Protein AF-J2JJK6-F1 (afdb_monomer)

Nearest PDB structures (foldseek):
  8wa1-assembly1_c  TM=4.681E-01  e=9.405E-01  Nicotiana tabacum
  5sy5-assembly4_A  TM=4.361E-01  e=4.447E+00  Mus musculus
  7br7-assembly1_T  TM=3.557E-01  e=4.179E+00  Human herpesvirus 4 strain B95-8
  3zug-assembly1_B  TM=3.807E-01  e=2.705E+00  Corynebacterium ammoniagenes

Radius of gyration: 14.44 Å; Cα contacts (8 Å, |Δi|>4): 108; chains: 1; bounding box: 41×24×33 Å

Sequence (82 aa):
MRVKTDFSGVAKSFMESGKRSEILEINPGKNTKPYVRVNQKKPSLKVRMIRVDLSGGQTELLITSLLESQKYTPLFFKELYF

Solvent-accessible surface area (backbone atoms only — not comparable to full-atom values): 5194 Å² total; per-residue (Å²): 87,82,50,60,58,70,75,40,74,64,41,35,54,45,61,73,65,69,56,49,64,50,78,46,74,46,67,72,58,96,84,57,74,78,90,62,65,103,84,60,80,80,70,66,43,77,34,21,41,35,50,38,80,44,96,86,76,46,74,45,32,34,47,37,80,72,69,55,55,85,84,58,41,69,64,68,64,50,58,80,77,114

Secondary structure (DSSP, 8-state):
-EE-TTSSHHHHHHHHTT-SEEEEEEPPPTT---SS-TTSPPPPEEEEEEEEE-TTS-EEEEEES---TTTS-HHHHHGGG-

Organism: NCBI:txid1144316

Mean predicted aligned error: 5.43 Å

Structure (mmCIF, N/CA/C/O backbone):
data_AF-J2JJK6-F1
#
_entry.id   AF-J2JJK6-F1
#
loop_
_atom_site.group_PDB
_atom_site.id
_atom_site.type_symbol
_atom_site.label_atom_id
_atom_site.label_alt_id
_atom_site.label_comp_id
_atom_site.label_asym_id
_atom_site.label_entity_id
_atom_site.label_seq_id
_atom_site.pdbx_PDB_ins_code
_atom_site.Cartn_x
_atom_site.Cartn_y
_atom_site.Cartn_z
_atom_site.occupancy
_atom_site.B_iso_or_equiv
_atom_site.auth_seq_id
_atom_site.auth_comp_id
_atom_site.auth_asym_id
_atom_site.auth_atom_id
_atom_site.pdbx_PDB_model_num
ATOM 1 N N . MET A 1 1 ? -1.895 -8.575 -1.899 1.00 90.75 1 MET A N 1
ATOM 2 C CA . MET A 1 1 ? -1.038 -9.058 -0.794 1.00 90.75 1 MET A CA 1
ATOM 3 C C . MET A 1 1 ? -1.059 -8.038 0.333 1.00 90.75 1 MET A C 1
ATOM 5 O O . MET A 1 1 ? -0.891 -6.859 0.045 1.00 90.75 1 MET A O 1
ATOM 9 N N . ARG A 1 2 ? -1.260 -8.473 1.583 1.00 95.00 2 ARG A N 1
ATOM 10 C CA . ARG A 1 2 ? -1.099 -7.630 2.780 1.00 95.00 2 ARG A CA 1
ATOM 11 C C . ARG A 1 2 ? 0.382 -7.506 3.126 1.00 95.00 2 ARG A C 1
ATOM 13 O O . ARG A 1 2 ? 1.097 -8.504 3.093 1.00 95.00 2 ARG A O 1
ATOM 20 N N . VAL A 1 3 ? 0.834 -6.299 3.443 1.00 95.44 3 VAL A N 1
ATOM 21 C CA . VAL A 1 3 ? 2.217 -6.016 3.845 1.00 95.44 3 VAL A CA 1
ATOM 22 C C . VAL A 1 3 ? 2.241 -5.108 5.067 1.00 95.44 3 VAL A C 1
ATOM 24 O O . VAL A 1 3 ? 1.252 -4.452 5.386 1.00 95.44 3 VAL A O 1
ATOM 27 N N . LYS A 1 4 ? 3.389 -5.042 5.744 1.00 95.81 4 LYS A N 1
ATOM 28 C CA . LYS A 1 4 ? 3.605 -4.042 6.791 1.00 95.81 4 LYS A CA 1
ATOM 29 C C . LYS A 1 4 ? 3.618 -2.637 6.186 1.00 95.81 4 LYS A C 1
ATOM 31 O O . LYS A 1 4 ? 4.106 -2.444 5.072 1.00 95.81 4 LYS A O 1
ATOM 36 N N . THR A 1 5 ? 3.157 -1.653 6.950 1.00 95.31 5 THR A N 1
ATOM 37 C CA . THR A 1 5 ? 3.168 -0.229 6.571 1.00 95.31 5 THR A CA 1
ATOM 38 C C . THR A 1 5 ? 4.578 0.311 6.311 1.00 95.31 5 THR A C 1
ATOM 40 O O . THR A 1 5 ? 4.747 1.279 5.576 1.00 95.31 5 THR A O 1
ATOM 43 N N . ASP A 1 6 ? 5.601 -0.355 6.849 1.00 94.50 6 ASP A N 1
ATOM 44 C CA . ASP A 1 6 ? 7.015 -0.018 6.718 1.00 94.50 6 ASP A CA 1
ATOM 45 C C . ASP A 1 6 ? 7.816 -0.983 5.823 1.00 94.50 6 ASP A C 1
ATOM 47 O O . ASP A 1 6 ? 9.048 -0.936 5.815 1.00 94.50 6 ASP A O 1
ATOM 51 N N . PHE A 1 7 ? 7.131 -1.829 5.042 1.00 93.12 7 PHE A N 1
ATOM 52 C CA . PHE A 1 7 ? 7.735 -2.883 4.214 1.00 93.12 7 PHE A CA 1
ATOM 53 C C . PHE A 1 7 ? 8.850 -2.386 3.274 1.00 93.12 7 PHE A C 1
ATOM 55 O O . PHE A 1 7 ? 9.805 -3.109 2.990 1.00 93.12 7 PHE A O 1
ATOM 62 N N . SER A 1 8 ? 8.739 -1.155 2.775 1.00 93.00 8 SER A N 1
ATOM 63 C CA . SER A 1 8 ? 9.739 -0.514 1.920 1.00 93.00 8 SER A CA 1
ATOM 64 C C . SER A 1 8 ? 9.727 1.003 2.110 1.00 93.00 8 SER A C 1
ATOM 66 O O . SER A 1 8 ? 8.786 1.556 2.677 1.00 93.00 8 SER A O 1
ATOM 68 N N . GLY A 1 9 ? 10.749 1.700 1.598 1.00 93.75 9 GLY A N 1
ATOM 69 C CA . GLY A 1 9 ? 10.750 3.170 1.582 1.00 93.75 9 GLY A CA 1
ATOM 70 C C . GLY A 1 9 ? 9.538 3.745 0.839 1.00 93.75 9 GLY A C 1
ATOM 71 O O . GLY A 1 9 ? 8.929 4.694 1.311 1.00 93.75 9 GLY A O 1
ATOM 72 N N . VAL A 1 10 ? 9.124 3.097 -0.256 1.00 95.00 10 VAL A N 1
ATOM 73 C CA . VAL A 1 10 ? 7.928 3.477 -1.027 1.00 95.00 10 VAL A CA 1
ATOM 74 C C . VAL A 1 10 ? 6.656 3.299 -0.196 1.00 95.00 10 VAL A C 1
ATOM 76 O O . VAL A 1 10 ? 5.796 4.172 -0.212 1.00 95.00 10 VAL A O 1
ATOM 79 N N . ALA A 1 11 ? 6.550 2.204 0.566 1.00 95.75 11 ALA A N 1
ATOM 80 C CA . ALA A 1 11 ? 5.416 1.978 1.459 1.00 95.75 11 ALA A CA 1
ATOM 81 C C . ALA A 1 11 ? 5.346 3.032 2.572 1.00 95.75 11 ALA A C 1
ATOM 83 O O . ALA A 1 11 ? 4.274 3.579 2.809 1.00 95.75 11 ALA A O 1
ATOM 84 N N . LYS A 1 12 ? 6.483 3.386 3.188 1.00 96.50 12 LYS A N 1
ATOM 85 C CA . LYS A 1 12 ? 6.538 4.458 4.196 1.00 96.50 12 LYS A CA 1
ATOM 86 C C . LYS A 1 12 ? 6.049 5.787 3.628 1.00 96.50 12 LYS A C 1
ATOM 88 O O . LYS A 1 12 ? 5.110 6.359 4.169 1.00 96.50 12 LYS A O 1
ATOM 93 N N . SER A 1 13 ? 6.601 6.215 2.491 1.00 96.94 13 SER A N 1
ATOM 94 C CA . SER A 1 13 ? 6.189 7.464 1.839 1.00 96.94 13 SER A CA 1
ATOM 95 C C . SER A 1 13 ? 4.717 7.449 1.414 1.00 96.94 13 SER A C 1
ATOM 97 O O . SER A 1 13 ? 4.030 8.460 1.533 1.00 96.94 13 SER A O 1
ATOM 99 N N . PHE A 1 14 ? 4.198 6.302 0.963 1.00 97.56 14 PHE A N 1
ATOM 100 C CA . PHE A 1 14 ? 2.773 6.147 0.675 1.00 97.56 14 PHE A CA 1
ATOM 101 C C . PHE A 1 14 ? 1.917 6.325 1.936 1.00 97.56 14 PHE A C 1
ATOM 103 O O . PHE A 1 14 ? 0.942 7.076 1.908 1.00 97.56 14 PHE A O 1
ATOM 110 N N . MET A 1 15 ? 2.286 5.691 3.051 1.00 97.06 15 MET A N 1
ATOM 111 C CA . MET A 1 15 ? 1.555 5.819 4.314 1.00 97.06 15 MET A CA 1
ATOM 112 C C . MET A 1 15 ? 1.595 7.251 4.864 1.00 97.06 15 MET A C 1
ATOM 114 O O . MET A 1 15 ? 0.560 7.766 5.288 1.00 97.06 15 MET A O 1
ATOM 118 N N . GLU A 1 16 ? 2.754 7.908 4.791 1.00 96.88 16 GLU A N 1
ATOM 119 C CA . GLU A 1 16 ? 2.955 9.313 5.174 1.00 96.88 16 GLU A CA 1
ATOM 120 C C . GLU A 1 16 ? 2.140 10.279 4.303 1.00 96.88 16 GLU A C 1
ATOM 122 O O . GLU A 1 16 ? 1.671 11.302 4.794 1.00 96.88 16 GLU A O 1
ATOM 127 N N . SER A 1 17 ? 1.898 9.941 3.030 1.00 96.88 17 SER A N 1
ATOM 128 C CA . SER A 1 17 ? 1.092 10.774 2.124 1.00 96.88 17 SER A CA 1
ATOM 129 C C . SER A 1 17 ? -0.382 10.901 2.532 1.00 96.88 17 SER A C 1
ATOM 131 O O . SER A 1 17 ? -1.091 11.762 2.013 1.00 96.88 17 SER A O 1
ATOM 133 N N . GLY A 1 18 ? -0.883 10.007 3.394 1.00 95.25 18 GLY A N 1
ATOM 134 C CA . GLY A 1 18 ? -2.291 9.965 3.800 1.00 95.25 18 GLY A CA 1
ATOM 135 C C . GLY A 1 18 ? -3.267 9.510 2.707 1.00 95.25 18 GLY A C 1
ATOM 136 O O . GLY A 1 18 ? -4.472 9.432 2.956 1.00 95.25 18 GLY A O 1
ATOM 137 N N . LYS A 1 19 ? -2.787 9.177 1.502 1.00 96.19 19 LYS A N 1
ATOM 138 C CA . LYS A 1 19 ? -3.640 8.710 0.403 1.00 96.19 19 LYS A CA 1
ATOM 139 C C . LYS A 1 19 ? -4.238 7.338 0.712 1.00 96.19 19 LYS A C 1
ATOM 141 O O . LYS A 1 19 ? -3.616 6.473 1.323 1.00 96.19 19 LYS A O 1
ATOM 146 N N . ARG A 1 20 ? -5.454 7.108 0.211 1.00 95.00 20 ARG A N 1
ATOM 147 C CA . ARG A 1 20 ? -6.127 5.800 0.312 1.00 95.00 20 ARG A CA 1
ATOM 148 C C . ARG A 1 20 ? -5.680 4.804 -0.752 1.00 95.00 20 ARG A C 1
ATOM 150 O O . ARG A 1 20 ? -5.783 3.600 -0.550 1.00 95.00 20 ARG A O 1
ATOM 157 N N . SER A 1 21 ? -5.227 5.289 -1.904 1.00 96.56 21 SER A N 1
ATOM 158 C CA . SER A 1 21 ? -4.822 4.447 -3.026 1.00 96.56 21 SER A CA 1
ATOM 159 C C . SER A 1 21 ? -3.899 5.211 -3.963 1.00 96.56 21 SER A C 1
ATOM 161 O O . SER A 1 21 ? -4.228 6.327 -4.355 1.00 96.56 21 SER A O 1
ATOM 163 N N . GLU A 1 22 ? -2.807 4.587 -4.393 1.00 97.12 22 GLU A N 1
ATOM 164 C CA . GLU A 1 22 ? -1.876 5.166 -5.364 1.00 97.12 22 GLU A CA 1
ATOM 165 C C . GLU A 1 22 ? -1.170 4.077 -6.176 1.00 97.12 22 GLU A C 1
ATOM 167 O O . GLU A 1 22 ? -0.894 2.992 -5.666 1.00 97.12 22 GLU A O 1
ATOM 172 N N . ILE A 1 23 ? -0.891 4.359 -7.451 1.00 97.06 23 ILE A N 1
ATOM 173 C CA . ILE A 1 23 ? -0.081 3.485 -8.302 1.00 97.06 23 ILE A CA 1
ATOM 174 C C . ILE A 1 23 ? 1.366 3.965 -8.234 1.00 97.06 23 ILE A C 1
ATOM 176 O O . ILE A 1 23 ? 1.653 5.114 -8.557 1.00 97.06 23 ILE A O 1
ATOM 180 N N . LEU A 1 24 ? 2.265 3.078 -7.825 1.00 95.69 24 LEU A N 1
ATOM 181 C CA . LEU A 1 24 ? 3.663 3.362 -7.527 1.00 95.69 24 LEU A CA 1
ATOM 182 C C . LEU A 1 24 ? 4.563 2.313 -8.181 1.00 95.69 24 LEU A C 1
ATOM 184 O O . LEU A 1 24 ? 4.132 1.201 -8.487 1.00 95.69 24 LEU A O 1
ATOM 188 N N . GLU A 1 25 ? 5.833 2.652 -8.367 1.00 94.31 25 GLU A N 1
ATOM 189 C CA . GLU A 1 25 ? 6.862 1.680 -8.729 1.00 94.31 25 GLU A CA 1
ATOM 190 C C . GLU A 1 25 ? 7.594 1.187 -7.486 1.00 94.31 25 GLU A C 1
ATOM 192 O O . GLU A 1 25 ? 8.060 1.974 -6.661 1.00 94.31 25 GLU A O 1
ATOM 197 N N . IL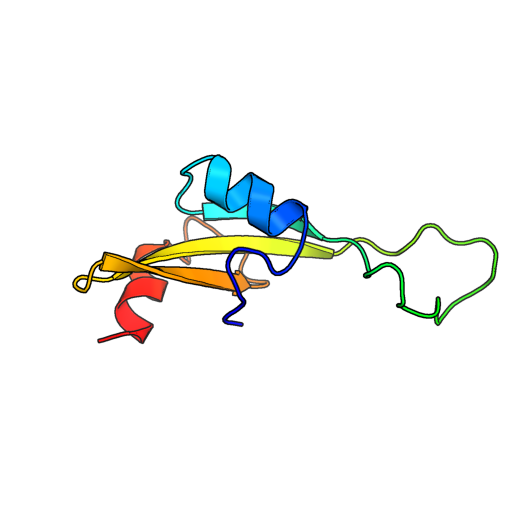E A 1 26 ? 7.732 -0.132 -7.371 1.00 90.94 26 ILE A N 1
ATOM 198 C CA . ILE A 1 26 ? 8.582 -0.765 -6.368 1.00 90.94 26 ILE A CA 1
ATOM 199 C C . ILE A 1 26 ? 9.807 -1.372 -7.043 1.00 90.94 26 ILE A C 1
ATOM 201 O O . ILE A 1 26 ? 9.715 -2.020 -8.084 1.00 90.94 26 ILE A O 1
ATOM 205 N N . ASN A 1 27 ? 10.966 -1.163 -6.427 1.00 87.94 27 ASN A N 1
ATOM 206 C CA . ASN A 1 27 ? 12.223 -1.743 -6.873 1.00 87.94 27 ASN A CA 1
ATOM 207 C C . ASN A 1 27 ? 12.582 -2.971 -6.026 1.00 87.94 27 ASN A C 1
ATOM 209 O O . ASN A 1 27 ? 12.221 -3.028 -4.845 1.00 87.94 27 ASN A O 1
ATOM 213 N N . PRO A 1 28 ? 13.350 -3.923 -6.580 1.00 84.12 28 PRO A N 1
ATOM 214 C CA . PRO A 1 28 ? 13.902 -5.034 -5.829 1.00 84.12 28 PRO A CA 1
ATOM 215 C C . PRO A 1 28 ? 14.685 -4.540 -4.611 1.00 84.12 28 PRO A C 1
ATOM 217 O O . PRO A 1 28 ? 15.467 -3.585 -4.696 1.00 84.12 28 PRO A O 1
ATOM 220 N N . GLY A 1 29 ? 14.500 -5.218 -3.476 1.00 80.06 29 GLY A N 1
ATOM 221 C CA . GLY A 1 29 ? 15.213 -4.909 -2.240 1.00 80.06 29 GLY A CA 1
ATOM 222 C C . GLY A 1 29 ? 16.730 -5.021 -2.410 1.00 80.06 29 GLY A C 1
ATOM 223 O O . GLY A 1 29 ? 17.221 -5.705 -3.312 1.00 80.06 29 GLY A O 1
ATOM 224 N N . LYS A 1 30 ? 17.491 -4.369 -1.522 1.00 76.19 30 LYS A N 1
ATOM 225 C CA . LYS A 1 30 ? 18.965 -4.299 -1.594 1.00 76.19 30 LYS A CA 1
ATOM 226 C C . LYS A 1 30 ? 19.644 -5.676 -1.692 1.00 76.19 30 LYS A C 1
ATOM 228 O O . LYS A 1 30 ? 20.656 -5.784 -2.370 1.00 76.19 30 LYS A O 1
ATOM 233 N N . ASN A 1 31 ? 19.037 -6.711 -1.104 1.00 74.62 31 ASN A N 1
ATOM 234 C CA . ASN A 1 31 ? 19.558 -8.084 -1.065 1.00 74.62 31 ASN A CA 1
ATOM 235 C C . ASN A 1 31 ? 19.049 -8.980 -2.207 1.00 74.62 31 ASN A C 1
ATOM 237 O O . ASN A 1 31 ? 19.305 -10.183 -2.212 1.00 74.62 31 ASN A O 1
ATOM 241 N N . THR A 1 32 ? 18.310 -8.424 -3.168 1.00 73.06 32 THR A N 1
ATOM 242 C CA . THR A 1 32 ? 17.843 -9.199 -4.320 1.00 73.06 32 THR A CA 1
ATOM 243 C C . THR A 1 32 ? 19.025 -9.419 -5.252 1.00 73.06 32 THR A C 1
ATOM 245 O O . THR A 1 32 ? 19.535 -8.462 -5.840 1.00 73.06 32 THR A O 1
ATOM 248 N N . LYS A 1 33 ? 19.476 -10.671 -5.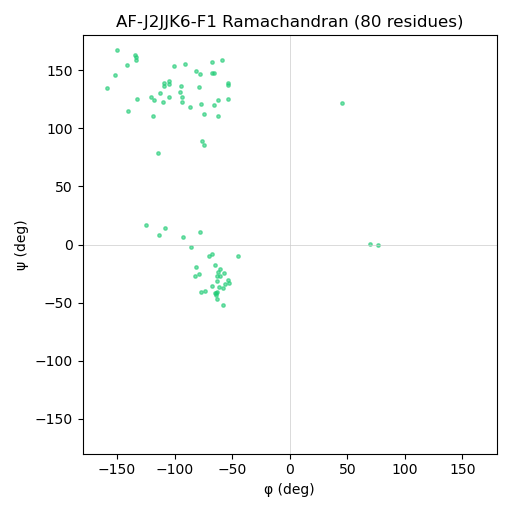384 1.00 68.31 33 LYS A N 1
ATOM 249 C CA . LYS A 1 33 ? 20.491 -11.023 -6.381 1.00 68.31 33 LYS A CA 1
ATOM 250 C C . LYS A 1 33 ? 19.905 -10.725 -7.767 1.00 68.31 33 LYS A C 1
ATOM 252 O O . LYS A 1 33 ? 18.815 -11.224 -8.057 1.00 68.31 33 LYS A O 1
ATOM 257 N N . PRO A 1 34 ? 20.560 -9.910 -8.612 1.00 63.16 34 PRO A N 1
ATOM 258 C CA . PRO A 1 34 ? 20.092 -9.706 -9.973 1.00 63.16 34 PRO A CA 1
ATOM 259 C C . PRO A 1 34 ? 20.148 -11.057 -10.687 1.00 63.16 34 PRO A C 1
ATOM 261 O O . PRO A 1 34 ? 21.224 -11.596 -10.926 1.00 63.16 34 PRO A O 1
ATOM 264 N N . TYR A 1 35 ? 18.981 -11.628 -10.984 1.00 62.91 35 TYR A N 1
ATOM 265 C CA . TYR A 1 35 ? 18.887 -12.922 -11.665 1.00 62.91 35 TYR A CA 1
ATOM 266 C C . TYR A 1 35 ? 19.329 -12.837 -13.135 1.00 62.91 35 TYR A C 1
ATOM 268 O O . TYR A 1 35 ? 19.488 -13.859 -13.794 1.00 62.91 35 TYR A O 1
ATOM 276 N N . VAL A 1 36 ? 19.539 -11.629 -13.669 1.00 57.50 36 VAL A N 1
ATOM 277 C CA . VAL A 1 36 ? 19.811 -11.409 -15.088 1.00 57.50 36 VAL A CA 1
ATOM 278 C C . VAL A 1 36 ? 20.870 -10.323 -15.252 1.00 57.50 36 VAL A C 1
ATOM 280 O O . VAL A 1 36 ? 20.633 -9.174 -14.906 1.00 57.50 36 VAL A O 1
ATOM 283 N N . ARG A 1 37 ? 22.023 -10.753 -15.784 1.00 57.38 37 ARG A N 1
ATOM 284 C CA . ARG A 1 37 ? 23.083 -10.012 -16.495 1.00 57.38 37 ARG A CA 1
ATOM 285 C C . ARG A 1 37 ? 23.528 -8.680 -15.873 1.00 57.38 37 ARG A C 1
ATOM 287 O O . ARG A 1 37 ? 22.782 -7.715 -15.803 1.00 57.38 37 ARG A O 1
ATOM 294 N N . VAL A 1 38 ? 24.826 -8.618 -15.579 1.00 57.72 38 VAL A N 1
ATOM 295 C CA . VAL A 1 38 ? 25.618 -7.540 -14.945 1.00 57.72 38 VAL A CA 1
ATOM 296 C C . VAL A 1 38 ? 25.362 -6.102 -15.465 1.00 57.72 38 VAL A C 1
ATOM 298 O O . VAL A 1 38 ? 25.758 -5.152 -14.805 1.00 57.72 38 VAL A O 1
ATOM 301 N N . ASN A 1 39 ? 24.622 -5.909 -16.564 1.00 57.34 39 ASN A N 1
ATOM 302 C CA . ASN A 1 39 ? 24.425 -4.620 -17.235 1.00 57.34 39 ASN A CA 1
ATOM 303 C C . ASN A 1 39 ? 22.954 -4.182 -17.430 1.00 57.34 39 ASN A C 1
ATOM 305 O O . ASN A 1 39 ? 22.698 -3.297 -18.245 1.00 57.34 39 ASN A O 1
ATOM 309 N N . GLN A 1 40 ? 21.970 -4.764 -16.733 1.00 61.41 40 GLN A N 1
ATOM 310 C CA . GLN A 1 40 ? 20.572 -4.305 -16.818 1.00 61.41 40 GLN A CA 1
ATOM 311 C C . GLN A 1 40 ? 20.134 -3.514 -15.577 1.00 61.41 40 GLN A C 1
ATOM 313 O O . GLN A 1 40 ? 20.446 -3.877 -14.441 1.00 61.41 40 GLN A O 1
ATOM 318 N N . LYS A 1 41 ? 19.392 -2.413 -15.798 1.00 65.62 41 LYS A N 1
ATOM 319 C CA . LYS A 1 41 ? 18.721 -1.658 -14.724 1.00 65.62 41 LYS A CA 1
ATOM 320 C C . LYS A 1 41 ? 17.855 -2.622 -13.910 1.00 65.62 41 LYS A C 1
ATOM 322 O O . LYS A 1 41 ? 17.195 -3.486 -14.484 1.00 65.62 41 LYS A O 1
ATOM 327 N N . LYS A 1 42 ? 17.854 -2.468 -12.580 1.00 67.25 42 LYS A N 1
ATOM 328 C CA . LYS A 1 42 ? 16.997 -3.273 -11.696 1.00 67.25 42 LYS A CA 1
ATOM 329 C C . LYS A 1 42 ? 15.546 -3.159 -12.186 1.00 67.25 42 LYS A C 1
ATOM 331 O O . LYS A 1 42 ? 15.082 -2.029 -12.329 1.00 67.25 42 LYS A O 1
ATOM 336 N N . PRO A 1 43 ? 14.853 -4.277 -12.459 1.00 77.12 43 PRO A N 1
ATOM 337 C CA . PRO A 1 43 ? 13.493 -4.220 -12.975 1.00 77.12 43 PRO A CA 1
ATOM 338 C C . PRO A 1 43 ? 12.577 -3.622 -11.907 1.00 77.12 43 PRO A C 1
ATOM 340 O O . PRO A 1 43 ? 12.489 -4.171 -10.812 1.00 77.12 43 PRO A O 1
ATOM 343 N N . SER A 1 44 ? 11.925 -2.501 -12.207 1.00 86.94 44 SER A N 1
ATOM 344 C CA . SER A 1 44 ? 10.862 -1.936 -11.379 1.00 86.94 44 SER A CA 1
ATOM 345 C C . SER A 1 44 ? 9.541 -2.652 -11.667 1.00 86.94 44 SER A C 1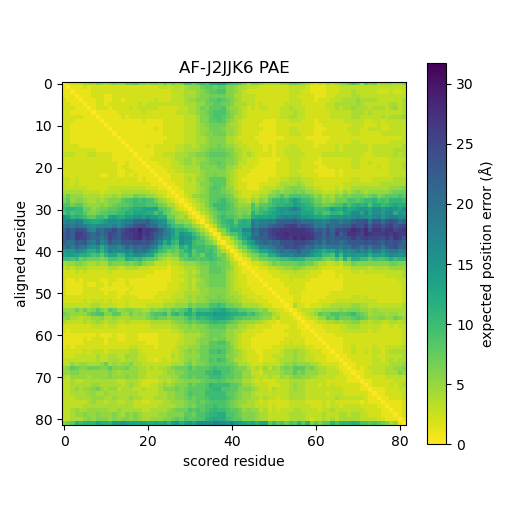
ATOM 347 O O . SER A 1 44 ? 9.297 -3.124 -12.779 1.00 86.94 44 SER A O 1
ATOM 349 N N . LEU A 1 45 ? 8.675 -2.750 -10.658 1.00 89.94 45 LEU A N 1
ATOM 350 C CA . LEU A 1 45 ? 7.322 -3.278 -10.809 1.00 89.94 45 LEU A CA 1
ATOM 351 C C . LEU A 1 45 ? 6.308 -2.192 -10.468 1.00 89.94 45 LEU A C 1
ATOM 353 O O . LEU A 1 45 ? 6.317 -1.648 -9.363 1.00 89.94 45 LEU A O 1
ATOM 357 N N . LYS A 1 46 ? 5.400 -1.917 -11.404 1.00 95.06 46 LYS A N 1
ATOM 358 C CA . LYS A 1 46 ? 4.260 -1.034 -11.167 1.00 95.06 46 LYS A CA 1
ATOM 359 C C . LYS A 1 46 ? 3.202 -1.781 -10.364 1.00 95.06 46 LYS A C 1
ATOM 361 O O . LYS A 1 46 ? 2.699 -2.815 -10.795 1.00 95.06 46 LYS A O 1
ATOM 366 N N . VAL A 1 47 ? 2.866 -1.250 -9.200 1.00 95.50 47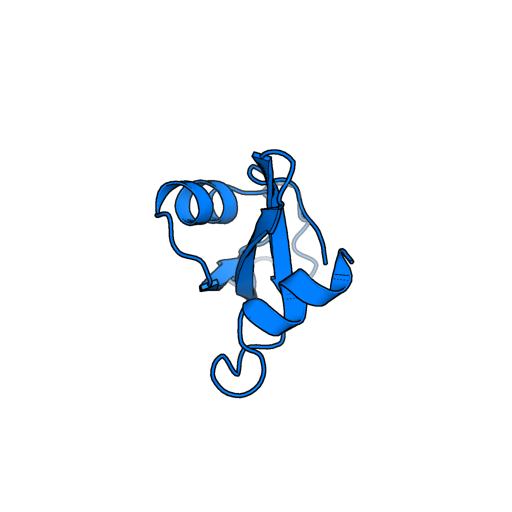 VAL A N 1
ATOM 367 C CA . VAL A 1 47 ? 1.876 -1.820 -8.287 1.00 95.50 47 VAL A CA 1
ATOM 368 C C . VAL A 1 47 ? 0.942 -0.733 -7.801 1.00 95.50 47 VAL A C 1
ATOM 370 O O . VAL A 1 47 ? 1.266 0.451 -7.832 1.00 95.50 47 VAL A O 1
ATOM 373 N N . ARG A 1 48 ? -0.216 -1.132 -7.296 1.00 96.88 48 ARG A N 1
ATOM 374 C CA . ARG A 1 48 ? -1.106 -0.241 -6.571 1.00 96.88 48 ARG A CA 1
ATOM 375 C C . ARG A 1 48 ? -1.021 -0.527 -5.082 1.00 96.88 48 ARG A C 1
ATOM 377 O O . ARG A 1 48 ? -1.195 -1.670 -4.659 1.00 96.88 48 ARG A O 1
ATOM 384 N N . MET A 1 49 ? -0.762 0.519 -4.310 1.00 97.25 49 MET A N 1
ATOM 385 C CA . MET A 1 49 ? -0.845 0.503 -2.858 1.00 97.25 49 MET A CA 1
ATOM 386 C C . MET A 1 49 ? -2.218 0.996 -2.422 1.00 97.25 49 MET A C 1
ATOM 388 O O . MET A 1 49 ? -2.739 1.958 -2.987 1.00 97.25 49 MET A O 1
ATOM 392 N N . ILE A 1 50 ? -2.814 0.311 -1.451 1.00 97.00 50 ILE A N 1
ATOM 393 C CA . ILE A 1 50 ? -4.141 0.624 -0.920 1.00 97.00 50 ILE A CA 1
ATOM 394 C C . ILE A 1 50 ? -4.062 0.609 0.600 1.00 97.00 50 ILE A C 1
ATOM 396 O O . ILE A 1 50 ? -3.645 -0.385 1.195 1.00 97.00 50 ILE A O 1
ATOM 400 N N . ARG A 1 51 ? -4.473 1.717 1.210 1.00 96.19 51 ARG A N 1
ATOM 401 C CA . ARG A 1 51 ? -4.604 1.877 2.654 1.00 96.19 51 ARG A CA 1
ATOM 402 C C . ARG A 1 51 ? -6.039 1.553 3.056 1.00 96.19 51 ARG A C 1
ATOM 404 O O . ARG A 1 51 ? -6.979 2.137 2.514 1.00 96.19 51 ARG A O 1
ATOM 411 N N . VAL A 1 52 ? -6.194 0.657 4.022 1.00 94.75 52 VAL A N 1
ATOM 412 C CA . VAL A 1 52 ? -7.489 0.271 4.587 1.00 94.75 52 VAL A CA 1
ATOM 413 C C . VAL A 1 52 ? -7.492 0.611 6.073 1.00 94.75 52 VAL A C 1
ATOM 415 O O . VAL A 1 52 ? -6.792 -0.019 6.862 1.00 94.75 52 VAL A O 1
ATOM 418 N N . ASP A 1 53 ? -8.282 1.614 6.450 1.00 92.62 53 ASP A N 1
ATOM 419 C CA . ASP A 1 53 ? -8.502 1.978 7.851 1.00 92.62 53 ASP A CA 1
ATOM 420 C C . ASP A 1 53 ? -9.650 1.125 8.428 1.00 92.62 53 ASP A C 1
ATOM 422 O O . ASP A 1 53 ? -10.793 1.180 7.946 1.00 92.62 53 ASP A O 1
ATOM 426 N N . LEU A 1 54 ? -9.340 0.318 9.445 1.00 90.88 54 LEU A N 1
ATOM 427 C CA . LEU A 1 54 ? -10.280 -0.576 10.124 1.00 90.88 54 LEU A CA 1
ATOM 428 C C . LEU A 1 54 ? -10.936 0.116 11.327 1.00 90.88 54 LEU A C 1
ATOM 430 O O . LEU A 1 54 ? -10.376 1.033 11.926 1.00 90.88 54 LEU A O 1
ATOM 434 N N . SER A 1 55 ? -12.128 -0.349 11.715 1.00 86.94 55 SER A N 1
ATOM 435 C CA . SER A 1 55 ? -12.906 0.216 12.833 1.00 86.94 55 SER A CA 1
ATOM 436 C C . SER A 1 55 ? -12.177 0.151 14.180 1.00 86.94 55 SER A C 1
ATOM 438 O O . SER A 1 55 ? -12.389 1.013 15.024 1.00 86.94 55 SER A O 1
ATOM 440 N N . GLY A 1 56 ? -11.276 -0.817 14.364 1.00 86.62 56 GLY A N 1
ATOM 441 C CA . GLY A 1 56 ? -10.439 -0.949 15.561 1.00 86.62 56 GLY A CA 1
ATOM 442 C C . GLY A 1 56 ? -9.240 0.007 15.628 1.00 86.62 56 GLY A C 1
ATOM 443 O O . GLY A 1 56 ? -8.342 -0.220 16.432 1.00 86.62 56 GLY A O 1
ATOM 444 N N . GLY A 1 57 ? -9.158 1.014 14.750 1.00 87.62 57 GLY A N 1
ATOM 445 C CA . GLY A 1 57 ? -8.035 1.963 14.687 1.00 87.62 57 GLY A CA 1
ATOM 446 C C . GLY A 1 57 ? -6.766 1.402 14.034 1.00 87.62 57 GLY A C 1
ATOM 447 O O . GLY A 1 57 ? -5.773 2.112 13.893 1.00 87.62 57 GLY A O 1
ATOM 448 N N . GLN A 1 58 ? -6.793 0.140 13.605 1.00 91.31 58 GLN A N 1
ATOM 449 C CA . GLN A 1 58 ? -5.705 -0.482 12.858 1.00 91.31 58 GLN A CA 1
ATOM 450 C C . GLN A 1 58 ? -5.735 -0.035 11.396 1.00 91.31 58 GLN A C 1
ATOM 452 O O . GLN A 1 58 ? -6.796 0.201 10.817 1.00 91.31 58 GLN A O 1
ATOM 457 N N . THR A 1 59 ? -4.555 0.070 10.792 1.00 94.38 59 THR A N 1
ATOM 458 C CA . THR A 1 59 ? -4.407 0.401 9.375 1.00 94.38 59 THR A CA 1
ATOM 459 C C . THR A 1 59 ? -3.679 -0.719 8.660 1.00 94.38 59 THR A C 1
ATOM 461 O O . THR A 1 59 ? -2.576 -1.099 9.050 1.00 94.38 59 THR A O 1
ATOM 464 N N . GLU A 1 60 ? -4.282 -1.203 7.582 1.00 95.06 60 GLU A N 1
ATOM 465 C CA . GLU A 1 60 ? -3.708 -2.226 6.723 1.00 95.06 60 GLU A CA 1
ATOM 466 C C . GLU A 1 60 ? -3.192 -1.635 5.419 1.00 95.06 60 GLU A C 1
ATOM 468 O O . GLU A 1 60 ? -3.829 -0.770 4.811 1.00 95.06 60 GLU A O 1
ATOM 473 N N . LEU A 1 61 ? -2.040 -2.138 4.973 1.00 96.94 61 LEU A N 1
ATOM 474 C CA . LEU A 1 61 ? -1.463 -1.804 3.679 1.00 96.94 61 LEU A CA 1
ATOM 475 C C . LEU A 1 61 ? -1.540 -3.013 2.750 1.00 96.94 61 LEU A C 1
ATOM 477 O O . LEU A 1 61 ? -0.997 -4.086 3.026 1.00 96.94 61 LEU A O 1
ATOM 481 N N . LEU A 1 62 ? -2.191 -2.818 1.610 1.00 96.69 62 LEU A N 1
ATOM 482 C CA . LEU A 1 62 ? -2.272 -3.800 0.543 1.00 96.69 62 LEU A CA 1
ATOM 483 C C . LEU A 1 62 ? -1.434 -3.360 -0.653 1.00 96.69 62 LEU A C 1
ATOM 485 O O . LEU A 1 62 ? -1.471 -2.203 -1.061 1.00 96.69 62 LEU A O 1
ATOM 489 N N . ILE A 1 63 ? -0.737 -4.319 -1.256 1.00 95.62 63 ILE A N 1
ATOM 490 C CA . ILE A 1 63 ? -0.099 -4.193 -2.568 1.00 95.62 63 ILE A CA 1
ATOM 491 C C . ILE A 1 63 ? -0.827 -5.117 -3.542 1.00 95.62 63 ILE A C 1
ATOM 493 O O . ILE A 1 63 ? -1.037 -6.301 -3.249 1.00 95.62 63 ILE A O 1
ATOM 497 N N . THR A 1 64 ? -1.212 -4.592 -4.702 1.00 94.81 64 THR A N 1
ATOM 498 C CA . THR A 1 64 ? -1.924 -5.341 -5.743 1.00 94.81 64 THR A CA 1
ATOM 499 C C . THR A 1 64 ? -1.451 -4.970 -7.149 1.00 94.81 64 THR A C 1
ATOM 501 O O . THR A 1 64 ? -0.960 -3.866 -7.380 1.00 94.81 64 THR A O 1
ATOM 504 N N . SER A 1 65 ? -1.613 -5.895 -8.094 1.00 94.00 65 SER A N 1
ATOM 505 C CA . SER A 1 65 ? -1.449 -5.655 -9.533 1.00 94.00 65 SER A CA 1
ATOM 506 C C . SER A 1 65 ? -2.723 -5.111 -10.196 1.00 94.00 65 SER A C 1
ATOM 508 O O . SER A 1 65 ? -2.702 -4.815 -11.384 1.00 94.00 65 SER A O 1
ATOM 510 N N . LEU A 1 66 ? -3.824 -4.959 -9.448 1.00 93.38 66 LEU A N 1
ATOM 511 C CA . LEU A 1 66 ? -5.085 -4.386 -9.934 1.00 93.38 66 LEU A CA 1
ATOM 512 C C . LEU A 1 66 ? -4.976 -2.856 -10.036 1.00 93.38 66 LEU A C 1
ATOM 514 O O . LEU A 1 66 ? -5.263 -2.126 -9.079 1.00 93.38 66 LEU A O 1
ATOM 518 N N . LEU A 1 67 ? -4.522 -2.373 -11.192 1.00 94.06 67 LEU A N 1
ATOM 519 C CA . LEU A 1 67 ? -4.229 -0.957 -11.428 1.00 94.06 67 LEU A CA 1
ATOM 520 C C . LEU A 1 67 ? -5.483 -0.133 -11.761 1.00 94.06 67 LEU A C 1
ATOM 522 O O . LEU A 1 67 ? -5.469 1.086 -11.601 1.00 94.06 67 LEU A O 1
ATOM 526 N N . GLU A 1 68 ? -6.578 -0.772 -12.177 1.00 92.00 68 GLU A N 1
ATOM 527 C CA . GLU A 1 68 ? -7.817 -0.111 -12.594 1.00 92.00 68 GLU A CA 1
ATOM 528 C C . GLU A 1 68 ? -8.586 0.434 -11.382 1.00 92.00 68 GLU A C 1
ATOM 530 O O . GLU A 1 68 ? -9.487 -0.205 -10.834 1.00 92.00 68 GLU A O 1
ATOM 535 N N . SER A 1 69 ? -8.236 1.648 -10.952 1.00 86.94 69 SER A N 1
ATOM 536 C CA . SER A 1 69 ? -8.794 2.279 -9.749 1.00 86.94 69 SER A CA 1
ATOM 537 C C . SER A 1 69 ? -10.294 2.548 -9.80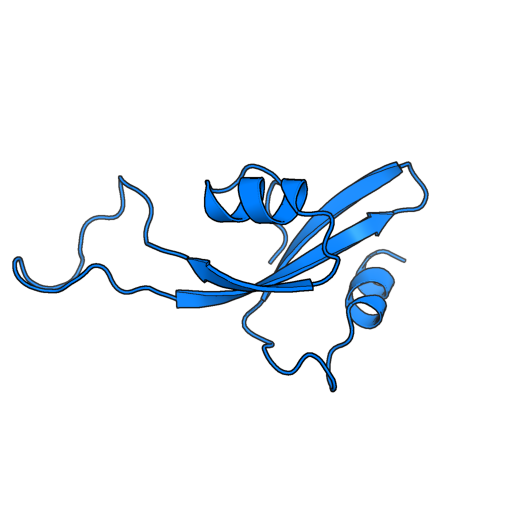0 1.00 86.94 69 SER A C 1
ATOM 539 O O . SER A 1 69 ? -10.935 2.548 -8.750 1.00 86.94 69 SER A O 1
ATOM 541 N N . GLN A 1 70 ? -10.848 2.725 -11.001 1.00 87.44 70 GLN A N 1
ATOM 542 C CA . GLN A 1 70 ? -12.284 2.906 -11.212 1.00 87.44 70 GLN A CA 1
ATOM 543 C C . GLN A 1 70 ? -13.058 1.594 -11.031 1.00 87.44 70 GLN A C 1
ATOM 545 O O . GLN A 1 70 ? -14.125 1.593 -10.428 1.00 87.44 70 GLN A O 1
ATOM 550 N N . LYS A 1 71 ? -12.503 0.474 -11.514 1.00 91.12 71 LYS A N 1
ATOM 551 C CA . LYS A 1 71 ? -13.129 -0.851 -11.407 1.00 91.12 71 LYS A CA 1
ATOM 552 C C . LYS A 1 71 ? -12.973 -1.438 -10.005 1.00 91.12 71 LYS A C 1
ATOM 554 O O . LYS A 1 71 ? -13.911 -2.012 -9.469 1.00 91.12 71 LYS A O 1
ATOM 559 N N . TYR A 1 72 ? -11.794 -1.271 -9.409 1.00 90.38 72 TYR A N 1
ATOM 560 C CA . TYR A 1 72 ? -11.459 -1.794 -8.087 1.00 90.38 72 TYR A CA 1
ATOM 561 C C . TYR A 1 72 ? -11.233 -0.631 -7.123 1.00 90.38 72 TYR A C 1
ATOM 563 O O . TYR A 1 72 ? -10.101 -0.218 -6.858 1.00 90.38 72 TYR A O 1
ATOM 571 N N . THR A 1 73 ? -12.311 -0.037 -6.626 1.00 91.19 73 THR A N 1
ATOM 572 C CA . THR A 1 73 ? -12.211 1.075 -5.673 1.00 91.19 73 THR A CA 1
ATOM 573 C C . THR A 1 73 ? -11.643 0.597 -4.324 1.00 91.19 73 THR A C 1
ATOM 575 O O . THR A 1 73 ? -11.746 -0.584 -3.993 1.00 91.19 73 THR A O 1
ATOM 578 N N . PRO A 1 74 ? -11.046 1.484 -3.502 1.00 86.69 74 P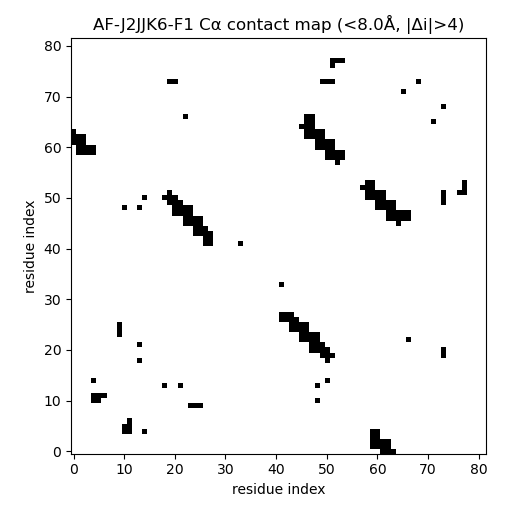RO A N 1
ATOM 579 C CA . PRO A 1 74 ? -10.534 1.105 -2.179 1.00 86.69 74 PRO A CA 1
ATOM 580 C C . PRO A 1 74 ? -11.586 0.482 -1.245 1.00 86.69 74 PRO A C 1
ATOM 582 O O . PRO A 1 74 ? -11.222 -0.273 -0.348 1.00 86.69 74 PRO A O 1
ATOM 585 N N . LEU A 1 75 ? -12.877 0.770 -1.460 1.00 88.12 75 LEU A N 1
ATOM 586 C CA . LEU A 1 75 ? -13.976 0.209 -0.671 1.00 88.12 75 LEU A CA 1
ATOM 587 C C . LEU A 1 75 ? -14.081 -1.315 -0.818 1.00 88.12 75 LEU A C 1
ATOM 589 O O . LEU A 1 75 ? -14.204 -1.989 0.198 1.00 88.12 75 LEU A O 1
ATOM 593 N N . PHE A 1 76 ? -13.904 -1.861 -2.027 1.00 88.94 76 PHE A N 1
ATOM 594 C CA . PHE A 1 76 ? -13.915 -3.315 -2.259 1.00 88.94 76 PHE A CA 1
ATOM 595 C C . PHE A 1 76 ? -12.893 -4.062 -1.396 1.00 88.94 76 PHE A C 1
ATOM 597 O O . PHE A 1 76 ? -13.119 -5.187 -0.970 1.0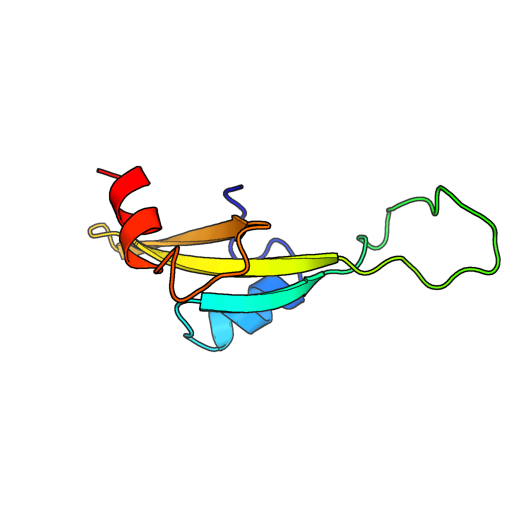0 88.94 76 PHE A O 1
ATOM 604 N N . PHE A 1 77 ? -11.746 -3.442 -1.121 1.00 89.00 77 PHE A N 1
ATOM 605 C CA . PHE A 1 77 ? -10.703 -4.071 -0.313 1.00 89.00 77 PHE A CA 1
ATOM 606 C C . PHE A 1 77 ? -10.995 -4.006 1.181 1.00 89.00 77 PHE A C 1
ATOM 608 O O . PHE A 1 77 ? -10.503 -4.846 1.928 1.00 89.00 77 PHE A O 1
ATOM 615 N N . LYS A 1 78 ? -11.787 -3.022 1.617 1.00 87.62 78 LYS A N 1
ATOM 616 C CA . LYS A 1 78 ? -12.247 -2.931 3.000 1.00 87.62 78 LYS A CA 1
ATOM 617 C C . LYS A 1 78 ? -13.203 -4.079 3.333 1.00 87.62 78 LYS A C 1
ATOM 619 O O . LYS A 1 78 ? -13.120 -4.605 4.434 1.00 87.62 78 LYS A O 1
ATOM 624 N N . GLU A 1 79 ? -14.033 -4.503 2.381 1.00 88.88 79 GLU A N 1
ATOM 625 C CA . GLU A 1 79 ? -14.963 -5.634 2.533 1.00 88.88 79 GLU A CA 1
ATOM 626 C C . GLU A 1 79 ? -14.258 -6.973 2.790 1.00 88.88 79 GLU A C 1
ATOM 628 O O . GLU A 1 79 ? -14.835 -7.843 3.419 1.00 88.88 79 GLU A O 1
ATOM 633 N N . LEU A 1 80 ? -12.987 -7.129 2.401 1.00 87.69 80 LEU A N 1
ATOM 634 C CA . LEU A 1 80 ? -12.209 -8.350 2.667 1.00 87.69 80 LEU A CA 1
ATOM 635 C C . LEU A 1 80 ? -11.899 -8.584 4.160 1.00 87.69 80 LEU A C 1
ATOM 637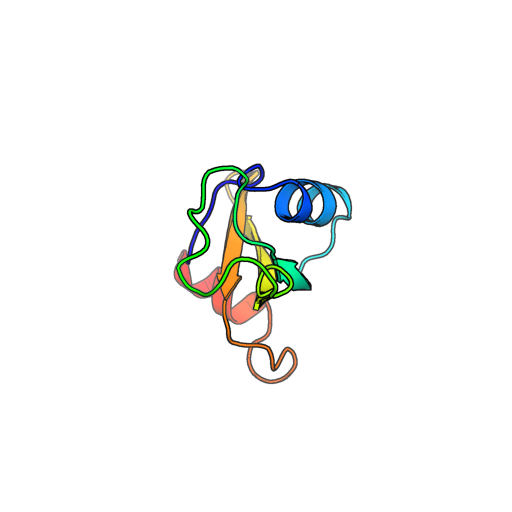 O O . LEU A 1 80 ? -11.316 -9.610 4.505 1.00 87.69 80 LEU A O 1
ATOM 641 N N . TYR A 1 81 ? -12.206 -7.612 5.021 1.00 85.38 81 TYR A N 1
ATOM 642 C CA . TYR A 1 81 ? -11.915 -7.625 6.456 1.00 85.38 81 TYR A CA 1
ATOM 643 C C . TYR A 1 81 ? -13.180 -7.689 7.334 1.00 85.38 81 TYR A C 1
ATOM 645 O O . TYR A 1 81 ? -13.062 -7.537 8.552 1.00 85.38 81 TYR A O 1
ATOM 653 N N . PHE A 1 82 ? -14.358 -7.894 6.733 1.00 73.06 82 PHE A N 1
ATOM 654 C CA . PHE A 1 82 ? -15.656 -8.067 7.401 1.00 73.06 82 PHE A CA 1
ATOM 655 C C . PHE A 1 82 ? -16.278 -9.408 7.009 1.00 73.06 82 PHE A C 1
ATOM 657 O O . PHE A 1 82 ? -17.039 -9.943 7.843 1.00 73.06 82 PHE A O 1
#

pLDDT: mean 87.85, std 11.28, range [57.34, 97.56]

Foldseek 3Di:
DWDDCPNDPVSVVVVVVVDQKDWDKDFDDPPDDPPDDPPDDGDIDTWMWGWAQDPVRDIII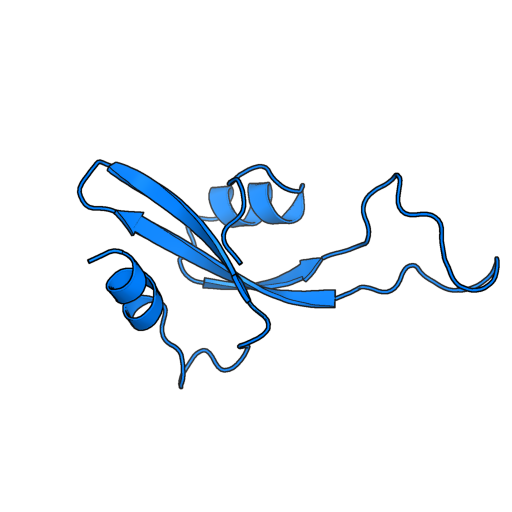DTGPPPPCVVDPSVNVNVVVD